Protein AF-A0A3D3T5I7-F1 (afdb_monomer_lite)

Radius of gyration: 25.43 Å; chains: 1; bounding box: 58×31×70 Å

Structure (mmCIF, N/CA/C/O backbone):
data_AF-A0A3D3T5I7-F1
#
_entry.id   AF-A0A3D3T5I7-F1
#
loop_
_atom_site.group_PDB
_atom_site.id
_atom_site.type_symbol
_atom_site.label_atom_id
_atom_site.label_alt_id
_atom_site.label_comp_id
_atom_site.label_asym_id
_atom_site.label_entity_id
_atom_site.label_seq_id
_atom_site.pdbx_PDB_ins_code
_atom_site.Cartn_x
_atom_site.Cartn_y
_atom_site.Cartn_z
_atom_site.occupancy
_atom_site.B_iso_or_equiv
_atom_site.auth_seq_id
_atom_site.auth_comp_id
_atom_site.auth_asym_id
_atom_site.auth_atom_id
_atom_site.pdbx_PDB_model_num
ATOM 1 N N . GLY A 1 1 ? -5.477 1.682 -7.236 1.00 73.88 1 GLY A N 1
ATOM 2 C CA . GLY A 1 1 ? -4.303 0.972 -6.685 1.00 73.88 1 GLY A CA 1
ATOM 3 C C . GLY A 1 1 ? -3.576 0.261 -7.808 1.00 73.88 1 GLY A C 1
ATOM 4 O O . GLY A 1 1 ? -4.188 0.074 -8.852 1.00 73.88 1 GLY A O 1
ATOM 5 N N . LEU A 1 2 ? -2.305 -0.102 -7.607 1.00 84.44 2 LEU A N 1
ATOM 6 C CA . LEU A 1 2 ? -1.488 -0.818 -8.597 1.00 84.44 2 LEU A CA 1
ATOM 7 C C . LEU A 1 2 ? -2.213 -2.084 -9.104 1.00 84.44 2 LEU A C 1
ATOM 9 O O . LEU A 1 2 ? -2.672 -2.869 -8.268 1.00 84.44 2 LEU A O 1
ATOM 13 N N . PRO A 1 3 ? -2.315 -2.307 -10.430 1.00 85.69 3 PRO A N 1
ATOM 14 C CA . PRO A 1 3 ? -2.859 -3.538 -10.985 1.00 85.69 3 PRO A CA 1
ATOM 15 C C . PRO A 1 3 ? -2.074 -4.746 -10.473 1.00 85.69 3 PRO A C 1
ATOM 17 O O . PRO A 1 3 ? -0.873 -4.863 -10.703 1.00 85.69 3 PRO A O 1
ATOM 20 N N . SER A 1 4 ? -2.759 -5.633 -9.755 1.00 86.38 4 SER A N 1
ATOM 21 C CA . SER A 1 4 ? -2.171 -6.811 -9.121 1.00 86.38 4 SER A CA 1
ATOM 22 C C . SER A 1 4 ? -2.878 -8.081 -9.612 1.00 86.38 4 SER A C 1
ATOM 24 O O . SER A 1 4 ? -4.106 -8.057 -9.740 1.00 86.38 4 SER A O 1
ATOM 26 N N . PRO A 1 5 ? -2.150 -9.181 -9.880 1.00 89.19 5 PRO A N 1
ATOM 27 C CA . PRO A 1 5 ? -0.689 -9.296 -9.822 1.00 89.19 5 PRO A CA 1
ATOM 28 C C . PRO A 1 5 ? -0.006 -8.571 -10.990 1.00 89.19 5 PRO A C 1
ATOM 30 O O . PRO A 1 5 ? -0.566 -8.483 -12.076 1.00 89.19 5 PRO A O 1
ATOM 33 N N . LEU A 1 6 ? 1.220 -8.085 -10.791 1.00 89.00 6 LEU A N 1
ATOM 34 C CA . LEU A 1 6 ? 2.073 -7.632 -11.893 1.00 89.00 6 LEU A CA 1
ATOM 35 C C . LEU A 1 6 ? 2.788 -8.831 -12.509 1.00 89.00 6 LEU A C 1
ATOM 37 O O . LEU A 1 6 ? 3.395 -9.626 -11.796 1.00 89.00 6 LEU A O 1
ATOM 41 N N . SER A 1 7 ? 2.752 -8.933 -13.834 1.00 90.81 7 SER A N 1
ATOM 42 C CA . SER A 1 7 ? 3.430 -10.002 -14.572 1.00 90.81 7 SER A CA 1
ATOM 43 C C . SER A 1 7 ? 4.610 -9.494 -15.396 1.00 90.81 7 SER A C 1
ATOM 45 O O . SER A 1 7 ? 5.633 -10.171 -15.465 1.00 90.81 7 SER A O 1
ATOM 47 N N . ARG A 1 8 ? 4.484 -8.319 -16.032 1.00 90.38 8 ARG A N 1
ATOM 48 C CA . ARG A 1 8 ? 5.501 -7.743 -16.927 1.00 90.38 8 ARG A CA 1
ATOM 49 C C . ARG A 1 8 ? 5.430 -6.220 -16.941 1.00 90.38 8 ARG A C 1
ATOM 51 O O . ARG A 1 8 ? 4.378 -5.637 -16.681 1.00 90.38 8 ARG A O 1
ATOM 58 N N . ILE A 1 9 ? 6.550 -5.605 -17.298 1.00 92.75 9 ILE A N 1
ATOM 59 C CA . ILE A 1 9 ? 6.712 -4.167 -17.510 1.00 92.75 9 ILE A CA 1
ATOM 60 C C . ILE A 1 9 ? 7.546 -3.946 -18.769 1.00 92.75 9 ILE A C 1
ATOM 62 O O . ILE A 1 9 ? 8.438 -4.744 -19.069 1.00 92.75 9 ILE A O 1
ATOM 66 N N . GLY A 1 10 ? 7.253 -2.895 -19.517 1.00 93.75 10 GLY A N 1
ATOM 67 C CA . GLY A 1 10 ? 7.955 -2.566 -20.748 1.00 93.75 10 GLY A CA 1
ATOM 68 C C . GLY A 1 10 ? 7.733 -1.120 -21.159 1.00 93.75 10 GLY A C 1
ATOM 69 O O . GLY A 1 10 ? 7.092 -0.344 -20.447 1.00 93.75 10 GLY A O 1
ATOM 70 N N . LEU A 1 11 ? 8.268 -0.775 -22.324 1.00 93.38 11 LEU A N 1
ATOM 71 C CA . LEU A 1 11 ? 8.085 0.527 -22.954 1.00 93.38 11 LEU A CA 1
ATOM 72 C C . LEU A 1 11 ? 7.417 0.347 -24.315 1.00 93.38 11 LEU A C 1
ATOM 74 O O . LEU A 1 11 ? 7.899 -0.4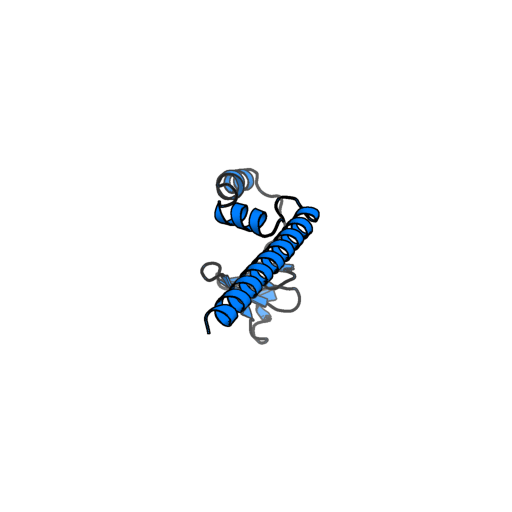27 -25.137 1.00 93.38 11 LEU A O 1
ATOM 78 N N . ALA A 1 12 ? 6.346 1.090 -24.567 1.00 91.06 12 ALA A N 1
ATOM 79 C CA . ALA A 1 12 ? 5.718 1.201 -25.879 1.00 91.06 12 ALA A CA 1
ATOM 80 C C . ALA A 1 12 ? 5.552 2.684 -26.204 1.00 91.06 12 ALA A C 1
ATOM 82 O O . ALA A 1 12 ? 5.067 3.438 -25.367 1.00 91.06 12 ALA A O 1
ATOM 83 N N . GLU A 1 13 ? 6.007 3.119 -27.382 1.00 85.81 13 GLU A N 1
ATOM 84 C CA . GLU A 1 13 ? 5.954 4.537 -27.790 1.00 85.81 13 GLU A CA 1
ATOM 85 C C . GLU A 1 13 ? 6.567 5.497 -26.746 1.00 85.81 13 GLU A C 1
ATOM 87 O O . GLU A 1 13 ? 6.040 6.572 -26.472 1.00 85.81 13 GLU A O 1
ATOM 92 N N . ALA A 1 14 ? 7.673 5.080 -26.116 1.00 86.31 14 ALA A N 1
ATOM 93 C CA . ALA A 1 14 ? 8.333 5.781 -25.005 1.00 86.31 14 ALA A CA 1
ATOM 94 C C . ALA A 1 14 ? 7.478 5.978 -23.732 1.00 86.31 14 ALA A C 1
ATOM 96 O O . ALA A 1 14 ? 7.924 6.641 -22.796 1.00 86.31 14 ALA A O 1
ATOM 97 N N . LYS A 1 15 ? 6.294 5.363 -23.648 1.00 90.25 15 LYS A N 1
ATOM 98 C CA . LYS A 1 15 ? 5.457 5.317 -22.444 1.00 90.25 15 LYS A CA 1
ATOM 99 C C . LYS A 1 15 ? 5.627 3.990 -21.722 1.00 90.25 15 LYS A C 1
ATOM 101 O O . LYS A 1 15 ? 5.779 2.935 -22.344 1.00 90.25 15 LYS A O 1
ATOM 106 N N . LEU A 1 16 ? 5.583 4.038 -20.394 1.00 93.12 16 LEU A N 1
ATOM 107 C CA . LEU A 1 16 ? 5.656 2.839 -19.574 1.00 93.12 16 LEU A CA 1
ATOM 108 C C . LEU A 1 16 ? 4.342 2.066 -19.663 1.00 93.12 16 LEU A C 1
ATOM 110 O O . LEU A 1 16 ? 3.261 2.626 -19.479 1.00 93.12 16 LEU A O 1
ATOM 114 N N . VAL A 1 17 ? 4.446 0.767 -19.913 1.00 94.12 17 VAL A N 1
ATOM 115 C CA . VAL A 1 17 ? 3.309 -0.149 -19.928 1.00 94.12 17 VAL A CA 1
ATOM 116 C C . VAL A 1 17 ? 3.559 -1.292 -18.957 1.00 94.12 17 VAL A C 1
ATOM 118 O O . VAL A 1 17 ? 4.645 -1.874 -18.910 1.00 94.12 17 VAL A O 1
ATOM 121 N N . ILE A 1 18 ? 2.540 -1.630 -18.177 1.00 93.50 18 ILE A N 1
ATOM 122 C CA . ILE A 1 18 ? 2.545 -2.796 -17.295 1.00 93.50 18 ILE A CA 1
ATOM 123 C C . ILE A 1 18 ? 1.456 -3.780 -17.710 1.00 93.50 18 ILE A C 1
ATOM 125 O O . ILE A 1 18 ? 0.445 -3.406 -18.305 1.00 93.50 18 ILE A O 1
ATOM 129 N N . SER A 1 19 ? 1.648 -5.050 -17.372 1.00 91.38 19 SER A N 1
ATOM 130 C CA . SER A 1 19 ? 0.667 -6.103 -17.614 1.00 91.38 19 SER A CA 1
ATOM 131 C C . SER A 1 19 ? 0.382 -6.888 -16.348 1.00 91.38 19 SER A C 1
ATOM 133 O O . SER A 1 19 ? 1.309 -7.322 -15.655 1.00 91.38 19 SER A O 1
ATOM 135 N N . ASN A 1 20 ? -0.896 -7.163 -16.100 1.00 89.88 20 ASN A N 1
ATOM 136 C CA . ASN A 1 20 ? -1.322 -8.109 -15.067 1.00 89.88 20 ASN A CA 1
ATOM 137 C C . ASN A 1 20 ? -1.546 -9.538 -15.602 1.00 89.88 20 ASN A C 1
ATOM 139 O O . ASN A 1 20 ? -2.143 -10.369 -14.923 1.00 89.88 20 ASN A O 1
ATOM 143 N N . GLY A 1 21 ? -1.107 -9.816 -16.834 1.00 84.38 21 GLY A N 1
ATOM 144 C CA . GLY A 1 21 ? -1.277 -11.097 -17.522 1.00 84.38 21 GLY A CA 1
ATOM 145 C C . GLY A 1 21 ? -2.546 -11.180 -18.372 1.00 84.38 21 GLY A C 1
ATOM 146 O O . GLY A 1 21 ? -2.560 -11.925 -19.345 1.00 84.38 21 GLY A O 1
ATOM 147 N N . ALA A 1 22 ? -3.578 -10.390 -18.057 1.00 83.62 22 ALA A N 1
ATOM 148 C CA . ALA A 1 22 ? -4.828 -10.341 -18.822 1.00 83.62 22 ALA A CA 1
ATOM 149 C C . ALA A 1 22 ? -5.004 -9.023 -19.589 1.00 83.62 22 ALA A C 1
ATOM 151 O O . ALA A 1 22 ? -5.569 -9.002 -20.679 1.00 83.62 22 ALA A O 1
ATOM 152 N N . ARG A 1 23 ? -4.549 -7.907 -19.012 1.00 88.44 23 ARG A N 1
ATOM 153 C CA . ARG A 1 23 ? -4.710 -6.559 -19.566 1.00 88.44 23 ARG A CA 1
ATOM 154 C C . ARG A 1 23 ? -3.413 -5.774 -19.464 1.00 88.44 23 ARG A C 1
ATOM 156 O O . ARG A 1 23 ? -2.576 -6.035 -18.595 1.00 88.44 23 ARG A O 1
ATOM 163 N N . PHE A 1 24 ? -3.291 -4.789 -20.342 1.00 91.69 24 PHE A N 1
ATOM 164 C CA . PHE A 1 24 ? -2.224 -3.802 -20.322 1.00 91.69 24 PHE A CA 1
ATOM 165 C C . PHE A 1 24 ? -2.721 -2.503 -19.701 1.00 91.69 24 PHE A C 1
ATOM 167 O O . PHE A 1 24 ? -3.892 -2.141 -19.855 1.00 91.69 24 PHE A O 1
ATOM 174 N N . PHE A 1 25 ? -1.821 -1.807 -19.018 1.00 93.00 25 PHE A N 1
ATOM 175 C CA . PHE A 1 25 ? -2.087 -0.502 -18.437 1.00 93.00 25 PHE A CA 1
ATOM 176 C C . PHE A 1 25 ? -0.941 0.446 -18.759 1.00 93.00 25 PHE A C 1
ATOM 178 O O . PHE A 1 25 ? 0.224 0.086 -18.568 1.00 93.00 25 PHE A O 1
ATOM 185 N N . TRP A 1 26 ? -1.275 1.653 -19.204 1.00 93.06 26 TRP A N 1
ATOM 186 C CA . TRP A 1 26 ? -0.331 2.758 -19.226 1.00 93.06 26 TRP A CA 1
ATOM 187 C C . TRP A 1 26 ? -0.015 3.158 -17.793 1.00 93.06 26 TRP A C 1
ATOM 189 O O . TRP A 1 26 ? -0.920 3.325 -16.971 1.00 93.06 26 TRP A O 1
ATOM 199 N N . ALA A 1 27 ? 1.274 3.248 -17.499 1.00 93.75 27 ALA A N 1
ATOM 200 C CA . ALA A 1 27 ? 1.788 3.564 -16.185 1.00 93.75 27 ALA A CA 1
ATOM 201 C C . ALA A 1 27 ? 2.351 4.981 -16.190 1.00 93.75 27 ALA A C 1
ATOM 203 O O . ALA A 1 27 ? 3.328 5.270 -16.882 1.00 93.75 27 ALA A O 1
ATOM 204 N N . ASP A 1 28 ? 1.748 5.841 -15.384 1.00 92.19 28 ASP A N 1
ATOM 205 C CA . ASP A 1 28 ? 2.252 7.180 -15.125 1.00 92.19 28 ASP A CA 1
ATOM 206 C C . ASP A 1 28 ? 2.870 7.190 -13.722 1.00 92.19 28 ASP A C 1
ATOM 208 O O . ASP A 1 28 ? 2.177 7.017 -12.717 1.00 92.19 28 ASP A O 1
ATOM 212 N N . ILE A 1 29 ? 4.199 7.310 -13.656 1.00 89.06 29 ILE A N 1
ATOM 213 C CA . ILE A 1 29 ? 4.952 7.223 -12.395 1.00 89.06 29 ILE A CA 1
ATOM 214 C C . ILE A 1 29 ? 4.892 8.546 -11.616 1.00 89.06 29 ILE A C 1
ATOM 216 O O . ILE A 1 29 ? 5.049 8.536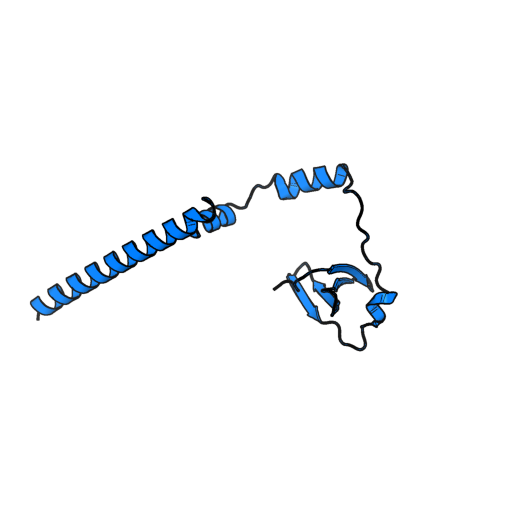 -10.398 1.00 89.06 29 ILE A O 1
ATOM 220 N N . GLU A 1 30 ? 4.623 9.670 -12.282 1.00 88.75 30 GLU A N 1
ATOM 221 C CA . GLU A 1 30 ? 4.513 10.979 -11.628 1.00 88.75 30 GLU A CA 1
ATOM 222 C C . GLU A 1 30 ? 3.207 11.084 -10.833 1.00 88.75 30 GLU A C 1
ATOM 224 O O . GLU A 1 30 ? 3.189 11.552 -9.695 1.00 88.75 30 GLU A O 1
ATOM 229 N N . THR A 1 31 ? 2.115 10.588 -11.412 1.00 90.69 31 THR A N 1
ATOM 230 C CA . THR A 1 31 ? 0.771 10.600 -10.813 1.00 90.69 31 THR A CA 1
ATOM 231 C C . THR A 1 31 ? 0.396 9.283 -10.134 1.00 90.69 31 THR A C 1
ATOM 233 O O . THR A 1 31 ? -0.648 9.200 -9.485 1.00 90.69 31 THR A O 1
ATOM 236 N N . LEU A 1 32 ? 1.232 8.247 -10.273 1.00 90.19 32 LEU A N 1
ATOM 237 C CA . LEU A 1 32 ? 0.986 6.880 -9.796 1.00 90.19 32 LEU A CA 1
ATOM 238 C C . LEU A 1 32 ? -0.360 6.313 -10.281 1.00 90.19 32 LEU A C 1
ATOM 240 O O . LEU A 1 32 ? -1.070 5.615 -9.541 1.00 90.19 32 LEU A O 1
ATOM 244 N N . SER A 1 33 ? -0.707 6.610 -11.535 1.00 92.25 33 SER A N 1
ATOM 245 C CA . SER A 1 33 ? -1.963 6.209 -12.164 1.00 92.25 33 SER A CA 1
ATOM 246 C C . SER A 1 33 ? -1.772 5.087 -13.190 1.00 92.25 33 SER A C 1
ATOM 248 O O . SER A 1 33 ? -0.694 4.886 -13.753 1.00 92.25 33 SER A O 1
ATOM 250 N N . TRP A 1 34 ? -2.836 4.299 -13.371 1.00 92.31 34 TRP A N 1
ATOM 251 C CA . TRP A 1 34 ? -2.831 3.073 -14.170 1.00 92.31 34 TRP A CA 1
ATOM 252 C C . TRP A 1 34 ? -4.058 3.069 -15.073 1.00 92.31 34 TRP A C 1
ATOM 254 O O . TRP A 1 34 ? -5.156 2.709 -14.639 1.00 92.31 34 TRP A O 1
ATOM 264 N N . GLU A 1 35 ? -3.887 3.497 -16.318 1.00 91.94 35 GLU A N 1
ATOM 265 C CA . GLU A 1 35 ? -4.984 3.587 -17.279 1.00 91.94 35 GLU A CA 1
ATOM 266 C C . GLU A 1 35 ? -5.030 2.327 -18.139 1.00 91.94 35 GLU A C 1
ATOM 268 O O . GLU A 1 35 ? -4.031 1.934 -18.735 1.00 91.94 35 GLU A O 1
ATOM 273 N N . ALA A 1 36 ? -6.186 1.668 -18.199 1.00 90.94 36 ALA A N 1
ATOM 274 C CA . ALA A 1 36 ? -6.326 0.458 -18.995 1.00 90.94 36 ALA A CA 1
ATOM 275 C C . ALA A 1 36 ? -6.190 0.776 -20.488 1.00 90.94 36 ALA A C 1
ATOM 277 O O . ALA A 1 36 ? -6.895 1.631 -21.020 1.00 90.94 36 ALA A O 1
ATOM 278 N N . VAL A 1 37 ? -5.340 0.022 -21.180 1.00 89.69 37 VAL A N 1
ATOM 279 C CA . VAL A 1 37 ? -5.257 0.099 -22.637 1.00 89.69 37 VAL A CA 1
ATOM 280 C C . VAL A 1 37 ? -6.561 -0.466 -23.233 1.00 89.69 37 VAL A C 1
ATOM 282 O O .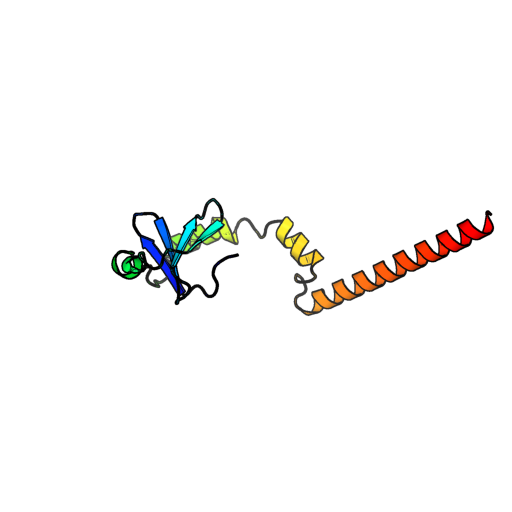 VAL A 1 37 ? -6.985 -1.559 -22.831 1.00 89.69 37 VAL A O 1
ATOM 285 N N . PRO A 1 38 ? -7.208 0.238 -24.183 1.00 84.62 38 PRO A N 1
ATOM 286 C CA . PRO A 1 38 ? -8.362 -0.282 -24.919 1.00 84.62 38 PRO A CA 1
ATOM 287 C C . PRO A 1 38 ? -8.047 -1.600 -25.643 1.00 84.62 38 PRO A C 1
ATOM 289 O O . PRO A 1 38 ? -6.907 -1.838 -26.030 1.00 84.62 38 PRO A O 1
ATOM 292 N N . GLU A 1 39 ? -9.051 -2.445 -25.898 1.00 73.31 39 GLU A N 1
ATOM 293 C CA . GLU A 1 39 ? -8.849 -3.756 -26.551 1.00 73.31 39 GLU A CA 1
ATOM 294 C C . GLU A 1 39 ? -8.208 -3.655 -27.944 1.00 73.31 39 GLU A C 1
ATOM 296 O O . GLU A 1 39 ? -7.362 -4.475 -28.290 1.00 73.31 39 GLU A O 1
ATOM 301 N N . ALA A 1 40 ? -8.504 -2.593 -28.702 1.00 67.56 40 ALA A N 1
ATOM 302 C CA . ALA A 1 40 ? -7.837 -2.301 -29.976 1.00 67.56 40 ALA A CA 1
ATOM 303 C C . ALA A 1 40 ? -6.314 -2.071 -29.834 1.00 67.56 40 ALA A C 1
ATOM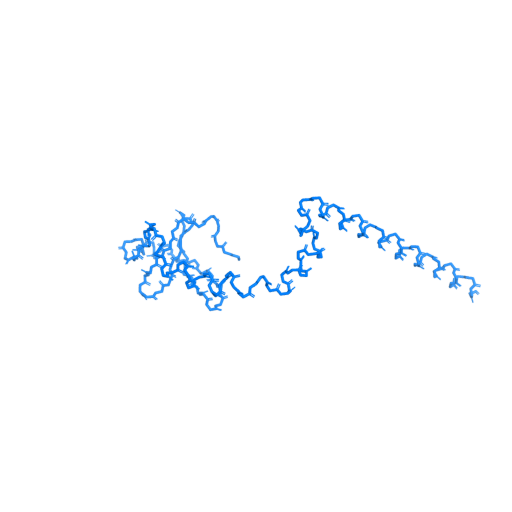 305 O O . ALA A 1 40 ? -5.572 -2.218 -30.800 1.00 67.56 40 ALA A O 1
ATOM 306 N N . GLY A 1 41 ? -5.840 -1.736 -28.630 1.00 62.97 41 GLY A N 1
ATOM 307 C CA . GLY A 1 41 ? -4.431 -1.554 -28.282 1.00 62.97 41 GLY A CA 1
ATOM 308 C C . GLY A 1 41 ? -3.738 -2.822 -27.774 1.00 62.97 41 GLY A C 1
ATOM 309 O O . GLY A 1 41 ? -2.604 -2.739 -27.313 1.00 62.97 41 GLY A O 1
ATOM 310 N N . GLN A 1 42 ? -4.352 -4.009 -27.854 1.00 67.75 42 GLN A N 1
ATOM 311 C CA . GLN A 1 42 ? -3.671 -5.265 -27.489 1.00 67.75 42 GLN A CA 1
ATOM 312 C C . GLN A 1 42 ? -2.454 -5.588 -28.380 1.00 67.75 42 GLN A C 1
ATOM 314 O O . GLN A 1 42 ? -1.571 -6.323 -27.944 1.00 67.75 42 GLN A O 1
ATOM 319 N N . ALA A 1 43 ? -2.333 -4.955 -29.556 1.00 71.56 43 ALA A N 1
ATOM 320 C CA . ALA A 1 43 ? -1.131 -4.995 -30.400 1.00 71.56 43 ALA A CA 1
ATOM 321 C C . ALA A 1 43 ? 0.129 -4.415 -29.718 1.00 71.56 43 ALA A C 1
ATOM 323 O O . ALA A 1 43 ? 1.247 -4.629 -30.187 1.00 71.56 43 ALA A O 1
ATOM 324 N N . ILE A 1 44 ? -0.019 -3.723 -28.578 1.00 79.00 44 ILE A N 1
ATOM 325 C CA . ILE A 1 44 ? 1.108 -3.274 -27.749 1.00 79.00 44 ILE A CA 1
ATOM 326 C C . ILE A 1 44 ? 1.989 -4.448 -27.315 1.00 79.00 44 ILE A C 1
ATOM 328 O O . ILE A 1 44 ? 3.183 -4.249 -27.116 1.00 79.00 44 ILE A O 1
ATOM 332 N N . GLN A 1 45 ? 1.456 -5.670 -27.209 1.00 79.69 45 GLN A N 1
ATOM 333 C CA . GLN A 1 45 ? 2.270 -6.841 -26.884 1.00 79.69 45 GLN A CA 1
ATOM 334 C C . GLN A 1 45 ? 3.466 -7.018 -27.832 1.00 79.69 45 GLN A C 1
ATOM 336 O O . GLN A 1 45 ? 4.551 -7.352 -27.353 1.00 79.69 45 GLN A O 1
ATOM 341 N N . ASP A 1 46 ? 3.275 -6.762 -29.126 1.00 79.81 46 ASP A N 1
ATOM 342 C CA . ASP A 1 46 ? 4.279 -7.002 -30.168 1.00 79.81 46 ASP A CA 1
ATOM 343 C C . ASP A 1 46 ? 5.198 -5.794 -30.395 1.00 79.81 46 ASP A C 1
ATOM 345 O O . ASP A 1 46 ? 6.337 -5.945 -30.834 1.00 79.81 46 ASP A O 1
ATOM 349 N N . VAL A 1 47 ? 4.712 -4.590 -30.085 1.00 81.56 47 VAL A N 1
ATOM 350 C CA . VAL A 1 47 ? 5.453 -3.331 -30.281 1.00 81.56 47 VAL A CA 1
ATOM 351 C C . VAL A 1 47 ? 6.230 -2.923 -29.025 1.00 81.56 47 VAL A C 1
ATOM 353 O O . VAL A 1 47 ? 7.236 -2.218 -29.114 1.00 81.56 47 VAL A O 1
ATOM 356 N N . ALA A 1 48 ? 5.789 -3.360 -27.844 1.00 87.12 48 ALA A N 1
ATOM 357 C CA . ALA A 1 48 ? 6.443 -3.025 -26.591 1.00 87.12 48 ALA A CA 1
ATOM 358 C C . ALA A 1 48 ? 7.803 -3.717 -26.447 1.00 87.12 48 ALA A C 1
ATOM 360 O O . ALA A 1 48 ? 7.953 -4.930 -26.606 1.00 87.12 48 ALA A O 1
ATOM 361 N N . GLN A 1 49 ? 8.792 -2.942 -26.015 1.00 92.56 49 GLN A N 1
ATOM 362 C CA . GLN A 1 49 ? 10.062 -3.460 -25.530 1.00 92.56 49 GLN A CA 1
ATOM 363 C C . GLN A 1 49 ? 9.885 -3.918 -24.082 1.00 92.56 49 GLN A C 1
ATOM 365 O O . GLN A 1 49 ? 9.963 -3.126 -23.138 1.00 92.56 49 GLN A O 1
ATOM 370 N N . TRP A 1 50 ? 9.589 -5.205 -23.907 1.00 91.94 50 TRP A N 1
ATOM 371 C CA . TRP A 1 50 ? 9.405 -5.807 -22.590 1.00 91.94 50 TRP A CA 1
ATOM 372 C C . TRP A 1 50 ? 10.726 -5.961 -21.839 1.00 91.94 50 TRP A C 1
ATOM 374 O O . TRP A 1 50 ? 11.746 -6.363 -22.398 1.00 91.94 50 TRP A O 1
ATOM 384 N N . SER A 1 51 ? 10.683 -5.692 -20.537 1.00 91.25 51 SER A N 1
ATOM 385 C CA . SER A 1 51 ? 11.799 -5.960 -19.640 1.00 91.25 51 SER A CA 1
ATOM 386 C C . SER A 1 51 ? 12.033 -7.465 -19.506 1.00 91.25 51 SER A C 1
ATOM 388 O O . SER A 1 51 ? 11.096 -8.250 -19.341 1.00 91.25 51 SER A O 1
ATOM 390 N N . SER A 1 52 ? 13.303 -7.862 -19.538 1.00 88.12 52 SER A N 1
ATOM 391 C CA . SER A 1 52 ? 13.753 -9.216 -19.230 1.00 88.12 52 SER A CA 1
ATOM 392 C C . SER A 1 52 ? 14.397 -9.252 -17.848 1.00 88.12 52 SER A C 1
ATOM 394 O O . SER A 1 52 ? 15.224 -8.393 -17.528 1.00 88.12 52 SER A O 1
ATOM 396 N N . ALA A 1 53 ? 14.091 -10.283 -17.061 1.00 84.44 53 ALA A N 1
ATOM 397 C CA . ALA A 1 53 ? 14.785 -10.524 -15.803 1.00 84.44 53 ALA A CA 1
ATOM 398 C C . ALA A 1 53 ? 16.293 -10.682 -16.060 1.00 84.44 53 ALA A C 1
ATOM 400 O O . ALA A 1 53 ? 16.719 -11.520 -16.853 1.00 84.44 53 ALA A O 1
ATOM 401 N N . ARG A 1 54 ? 17.098 -9.859 -15.388 1.00 84.81 54 ARG A N 1
ATOM 402 C CA . ARG A 1 54 ? 18.560 -9.892 -15.451 1.00 84.81 54 ARG A CA 1
ATOM 403 C C . ARG A 1 54 ? 19.127 -9.735 -14.049 1.00 84.81 54 ARG A C 1
ATOM 405 O O . ARG A 1 54 ? 18.480 -9.129 -13.197 1.00 84.81 54 ARG A O 1
ATOM 412 N N . ALA A 1 55 ? 20.326 -10.261 -13.818 1.00 85.12 55 ALA A N 1
ATOM 413 C CA . ALA A 1 55 ? 21.024 -10.031 -12.559 1.00 85.12 55 ALA A CA 1
ATOM 414 C C . ALA A 1 55 ? 21.204 -8.521 -12.339 1.00 85.12 55 ALA A C 1
ATOM 416 O O . ALA A 1 55 ? 21.578 -7.795 -13.265 1.00 85.12 55 ALA A O 1
ATOM 417 N N . THR A 1 56 ? 20.905 -8.051 -11.128 1.00 83.44 56 THR A N 1
ATOM 418 C CA . THR A 1 56 ? 21.051 -6.640 -10.765 1.00 83.44 56 THR A CA 1
ATOM 419 C C . THR A 1 56 ? 22.529 -6.256 -10.845 1.00 83.44 56 THR A C 1
ATOM 421 O O . THR A 1 56 ? 23.336 -6.860 -10.135 1.00 83.44 56 THR A O 1
ATOM 424 N N . PRO A 1 57 ? 22.915 -5.275 -11.684 1.00 90.06 57 PRO A N 1
ATOM 425 C CA . PRO A 1 57 ? 24.297 -4.818 -11.745 1.00 90.06 57 PRO A CA 1
ATOM 426 C C . PRO A 1 57 ? 24.765 -4.301 -10.372 1.00 90.06 57 PRO A C 1
ATOM 428 O O . PRO A 1 57 ? 23.986 -3.607 -9.710 1.00 90.06 57 PRO A O 1
ATOM 431 N N . PRO A 1 58 ? 26.012 -4.576 -9.946 1.00 85.56 58 PRO A N 1
ATOM 432 C CA . PRO A 1 58 ? 26.520 -4.145 -8.640 1.00 85.56 58 PRO A CA 1
ATOM 433 C C . PRO A 1 58 ? 26.402 -2.631 -8.421 1.00 85.56 58 PRO A C 1
ATOM 435 O O . PRO A 1 58 ? 25.947 -2.189 -7.371 1.00 85.56 58 PRO A O 1
ATOM 438 N N . GLU A 1 59 ? 26.699 -1.841 -9.451 1.00 87.31 59 GLU A N 1
ATOM 439 C CA . GLU A 1 59 ? 26.581 -0.377 -9.452 1.00 87.31 59 GLU A CA 1
ATOM 440 C C . GLU A 1 59 ? 25.148 0.090 -9.160 1.00 87.31 59 GLU A C 1
ATOM 442 O O . GLU A 1 59 ? 24.926 0.994 -8.356 1.00 87.31 59 GLU A O 1
ATOM 447 N N . LEU A 1 60 ? 24.156 -0.570 -9.771 1.00 85.12 60 LEU A N 1
ATOM 448 C CA . LEU A 1 60 ? 22.747 -0.271 -9.533 1.00 85.12 60 LEU A CA 1
ATOM 449 C C . LEU A 1 60 ? 22.342 -0.673 -8.114 1.00 85.12 60 LEU A C 1
ATOM 451 O O . LEU A 1 60 ? 21.593 0.052 -7.470 1.00 85.12 60 LEU A O 1
ATOM 455 N N . SER A 1 61 ? 22.850 -1.800 -7.609 1.00 83.81 61 SER A N 1
ATOM 456 C CA . SER A 1 61 ? 22.580 -2.219 -6.232 1.00 83.81 61 SER A CA 1
ATOM 457 C C . SER A 1 61 ? 23.140 -1.228 -5.205 1.00 83.81 61 SER A C 1
ATOM 459 O O . SER A 1 61 ? 22.458 -0.912 -4.233 1.00 83.81 61 SER A O 1
ATOM 461 N N . GLU A 1 62 ? 24.327 -0.668 -5.451 1.00 83.56 62 GLU A N 1
ATOM 462 C CA . GLU A 1 62 ? 24.940 0.340 -4.586 1.00 83.56 62 GLU A CA 1
ATOM 463 C C . GLU A 1 62 ? 24.188 1.678 -4.658 1.00 83.56 62 GLU A C 1
ATO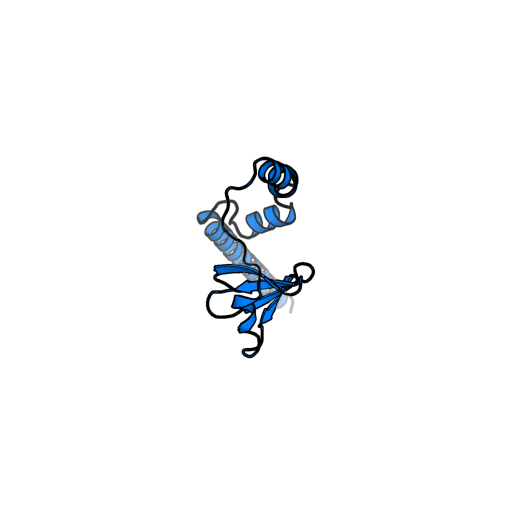M 465 O O . GLU A 1 62 ? 23.917 2.294 -3.626 1.00 83.56 62 GLU A O 1
ATOM 470 N N . ALA A 1 63 ? 23.788 2.108 -5.860 1.00 82.69 63 ALA A N 1
ATOM 471 C CA . ALA A 1 63 ? 22.977 3.310 -6.052 1.00 82.69 63 ALA A CA 1
ATOM 472 C C . ALA A 1 63 ? 21.605 3.188 -5.365 1.00 82.69 63 ALA A C 1
ATOM 474 O O . ALA A 1 63 ? 21.187 4.095 -4.642 1.00 82.69 63 ALA A O 1
ATOM 475 N N . LEU A 1 64 ? 20.931 2.043 -5.520 1.00 79.56 64 LEU A N 1
ATOM 476 C CA . LEU A 1 64 ? 19.685 1.744 -4.812 1.00 79.56 64 LEU A CA 1
ATOM 477 C C . LEU A 1 64 ? 19.904 1.692 -3.296 1.00 79.56 64 LEU A C 1
ATOM 479 O O . LEU A 1 64 ? 19.080 2.201 -2.541 1.00 79.56 64 LEU A O 1
ATOM 483 N N . GLY A 1 65 ? 21.026 1.136 -2.841 1.00 76.62 65 GLY A N 1
ATOM 484 C CA . GLY A 1 65 ? 21.411 1.133 -1.434 1.00 76.62 65 GLY A CA 1
ATOM 485 C C . GLY A 1 65 ? 21.531 2.544 -0.857 1.00 76.62 65 GLY A C 1
ATOM 486 O O . GLY A 1 65 ? 20.999 2.809 0.214 1.00 76.62 65 GLY A O 1
ATOM 487 N N . LYS A 1 66 ? 22.155 3.480 -1.578 1.00 73.12 66 LYS A N 1
ATOM 488 C CA . LYS A 1 66 ? 22.312 4.873 -1.123 1.00 73.12 66 LYS A CA 1
ATOM 489 C C . LYS A 1 66 ? 20.988 5.641 -1.075 1.00 73.12 66 LYS A C 1
ATOM 491 O O . LYS A 1 66 ? 20.772 6.381 -0.123 1.00 73.12 66 LYS A O 1
ATOM 496 N N . HIS A 1 67 ? 20.112 5.445 -2.061 1.00 65.88 67 HIS A N 1
ATOM 497 C CA . HIS A 1 67 ? 18.888 6.244 -2.211 1.00 65.88 67 HIS A CA 1
ATOM 498 C C . HIS A 1 67 ? 17.630 5.623 -1.593 1.00 65.88 67 HIS A C 1
ATOM 500 O O . HIS A 1 67 ? 16.785 6.346 -1.093 1.00 65.88 67 HIS A O 1
ATOM 506 N N . PHE A 1 68 ? 17.485 4.297 -1.603 1.00 64.19 68 PHE A N 1
ATOM 507 C CA . PHE A 1 68 ? 16.271 3.623 -1.117 1.00 64.19 68 PHE A CA 1
ATOM 508 C C . PHE A 1 68 ? 16.470 2.891 0.210 1.00 64.19 68 PHE A C 1
ATOM 510 O O . PHE A 1 68 ? 15.509 2.701 0.950 1.00 64.19 68 PHE A O 1
ATOM 517 N N . VAL A 1 69 ? 17.698 2.468 0.520 1.00 60.12 69 VAL A N 1
ATOM 518 C CA . VAL A 1 69 ? 18.021 1.818 1.803 1.00 60.12 69 VAL A CA 1
ATOM 519 C C . VAL A 1 69 ? 18.658 2.816 2.780 1.00 60.12 69 VAL A C 1
ATOM 521 O O . VAL A 1 69 ? 18.420 2.734 3.982 1.00 60.12 69 VAL A O 1
ATOM 524 N N . GLY A 1 70 ? 19.430 3.780 2.270 1.00 55.22 70 GLY A N 1
ATOM 525 C CA . GLY A 1 70 ? 20.204 4.750 3.048 1.00 55.22 70 GLY A CA 1
ATOM 526 C C . GLY A 1 70 ? 19.414 5.941 3.590 1.00 55.22 70 GLY A C 1
ATOM 527 O O . GLY A 1 70 ? 19.787 6.471 4.631 1.00 55.22 70 GLY A O 1
ATOM 528 N N . GLU A 1 71 ? 18.305 6.331 2.952 1.00 56.62 71 GLU A N 1
ATOM 529 C CA . GLU A 1 71 ? 17.452 7.436 3.430 1.00 56.62 71 GLU A CA 1
ATOM 530 C C . GLU A 1 71 ? 16.512 7.030 4.581 1.00 56.62 71 GLU A C 1
ATOM 532 O O . GLU A 1 71 ? 15.786 7.859 5.123 1.00 56.62 71 GLU A O 1
ATOM 537 N N . GLY A 1 72 ? 16.581 5.764 5.011 1.00 57.94 72 GLY A N 1
ATOM 538 C CA . GLY A 1 72 ? 15.772 5.223 6.095 1.00 57.94 72 GLY A CA 1
ATOM 539 C C . GLY A 1 72 ? 14.293 5.118 5.725 1.00 57.94 72 GLY A C 1
ATOM 540 O O . GLY A 1 72 ? 13.773 5.790 4.839 1.00 57.94 72 GLY A O 1
ATOM 541 N N . LEU A 1 73 ? 13.572 4.236 6.416 1.00 67.69 73 LEU A N 1
ATOM 542 C CA . LEU A 1 73 ? 12.115 4.319 6.417 1.00 67.69 73 LEU A CA 1
ATOM 543 C C . LEU A 1 73 ? 11.739 5.718 6.910 1.00 67.69 73 LEU A C 1
ATOM 545 O O . LEU A 1 73 ? 12.238 6.154 7.948 1.00 67.69 73 LEU A O 1
ATOM 549 N N . SER A 1 74 ? 10.874 6.407 6.170 1.00 81.56 74 SER A N 1
ATOM 550 C CA . SER A 1 74 ? 10.440 7.751 6.539 1.00 81.56 74 SER A CA 1
ATOM 551 C C . SER A 1 74 ? 9.867 7.746 7.970 1.00 81.56 74 SER A C 1
ATOM 553 O O . SER A 1 74 ? 9.279 6.748 8.408 1.00 81.56 74 SER A O 1
ATOM 555 N N . LEU A 1 75 ? 10.048 8.827 8.739 1.00 85.69 75 LEU A N 1
ATOM 556 C CA . LEU A 1 75 ? 9.544 8.893 10.124 1.00 85.69 75 LEU A CA 1
ATOM 557 C C . LEU A 1 75 ? 8.031 8.655 10.179 1.00 85.69 75 LEU A C 1
ATOM 559 O O . LEU A 1 75 ? 7.527 8.025 11.109 1.00 85.69 75 LEU A O 1
ATOM 563 N N . GLU A 1 76 ? 7.319 9.098 9.147 1.00 88.88 76 GLU A N 1
ATOM 564 C CA . GLU A 1 76 ? 5.895 8.852 8.956 1.00 88.88 76 GLU A CA 1
ATOM 565 C C . GLU A 1 76 ? 5.612 7.354 8.866 1.00 88.88 76 GLU A C 1
ATOM 567 O O . GLU A 1 76 ? 4.670 6.866 9.491 1.00 88.88 76 GLU A O 1
ATOM 572 N N . ARG A 1 77 ? 6.442 6.598 8.138 1.00 87.00 77 ARG A N 1
ATOM 573 C CA . ARG A 1 77 ? 6.273 5.153 8.015 1.00 87.00 77 ARG A CA 1
ATOM 574 C C . ARG A 1 77 ? 6.501 4.435 9.339 1.00 87.00 77 ARG A C 1
ATOM 576 O O . ARG A 1 77 ? 5.699 3.577 9.699 1.00 87.00 77 ARG A O 1
ATOM 583 N N . ILE A 1 78 ? 7.543 4.812 10.076 1.00 89.31 78 ILE A N 1
ATOM 584 C CA . ILE A 1 78 ? 7.818 4.250 11.405 1.00 89.31 78 ILE A CA 1
ATOM 585 C C . ILE A 1 78 ? 6.650 4.544 12.353 1.00 89.31 78 ILE A C 1
ATOM 587 O O . ILE A 1 78 ? 6.164 3.645 13.039 1.00 89.31 78 ILE A O 1
ATOM 591 N N . LEU A 1 79 ? 6.154 5.782 12.354 1.00 92.00 79 LEU A N 1
ATOM 592 C CA . LEU A 1 79 ? 5.019 6.188 13.177 1.00 92.00 79 LEU A CA 1
ATOM 593 C C . LEU A 1 79 ? 3.740 5.418 12.812 1.00 92.00 79 LEU A C 1
ATOM 595 O O . LEU A 1 79 ? 3.024 4.969 13.707 1.00 92.00 79 LEU A O 1
ATOM 599 N N . LEU A 1 80 ? 3.475 5.203 11.522 1.00 92.06 80 LEU A N 1
ATOM 600 C CA . LEU A 1 80 ? 2.348 4.391 11.052 1.00 92.06 80 LEU A CA 1
ATOM 601 C C . LEU A 1 80 ? 2.476 2.920 11.461 1.00 92.06 80 LEU A C 1
ATOM 603 O O . LEU A 1 80 ? 1.485 2.294 11.850 1.00 92.06 80 LEU A O 1
ATOM 607 N N . ASP A 1 81 ? 3.678 2.356 11.405 1.00 92.06 81 ASP A N 1
ATOM 608 C CA . ASP A 1 81 ? 3.912 0.966 11.796 1.00 92.06 81 ASP A CA 1
ATOM 609 C C . ASP A 1 81 ? 3.808 0.786 13.327 1.00 92.06 81 ASP A C 1
ATOM 611 O O . ASP A 1 81 ? 3.309 -0.246 13.782 1.00 92.06 81 ASP A O 1
ATOM 615 N N . ILE A 1 82 ? 4.171 1.799 14.126 1.00 92.75 82 ILE A N 1
ATOM 616 C CA . ILE A 1 82 ? 3.896 1.844 15.577 1.00 92.75 82 ILE A CA 1
ATOM 617 C C . ILE A 1 82 ? 2.393 1.946 15.836 1.00 92.75 82 ILE A C 1
ATOM 619 O O . ILE A 1 82 ? 1.848 1.164 16.611 1.00 92.75 82 ILE A O 1
ATOM 623 N N . HIS A 1 83 ? 1.711 2.880 15.171 1.00 94.69 83 HIS A N 1
ATOM 624 C CA . HIS A 1 83 ? 0.284 3.121 15.377 1.00 94.69 83 HIS A CA 1
ATOM 625 C C . HIS A 1 83 ? -0.578 1.917 14.979 1.00 94.69 83 HIS A C 1
ATOM 627 O O . HIS A 1 83 ? -1.572 1.614 15.630 1.00 94.69 83 HIS A O 1
ATOM 633 N N . SER A 1 84 ? -0.183 1.200 13.930 1.00 93.50 84 SER A N 1
ATOM 634 C CA . SER A 1 84 ? -0.850 -0.038 13.514 1.00 93.50 84 SER A CA 1
ATOM 635 C C . SER A 1 84 ? -0.389 -1.274 14.293 1.00 93.50 84 SER A C 1
ATOM 637 O O . SER A 1 84 ? -0.894 -2.368 14.051 1.00 93.50 84 SER A O 1
ATOM 639 N N . GLY A 1 85 ? 0.599 -1.139 15.183 1.00 94.56 85 GLY A N 1
ATOM 640 C CA . GLY A 1 85 ? 1.194 -2.248 15.929 1.00 94.56 85 GLY A CA 1
ATOM 641 C C . GLY A 1 85 ? 2.072 -3.180 15.088 1.00 94.56 85 GLY A C 1
ATOM 642 O O . GLY A 1 85 ? 2.724 -4.070 15.630 1.00 94.56 85 GLY A O 1
ATOM 643 N N . ARG A 1 86 ? 2.154 -2.976 13.769 1.00 93.38 86 ARG A N 1
ATOM 644 C CA . ARG A 1 86 ? 2.903 -3.841 12.842 1.00 93.38 86 ARG A CA 1
ATOM 645 C C . ARG A 1 86 ? 4.407 -3.811 13.084 1.00 93.38 86 ARG A C 1
ATOM 647 O O . ARG A 1 86 ? 5.081 -4.772 12.717 1.00 93.38 86 ARG A O 1
ATOM 654 N N . ILE A 1 87 ? 4.926 -2.771 13.743 1.00 91.44 87 ILE A N 1
ATOM 655 C CA . ILE A 1 87 ? 6.337 -2.707 14.146 1.00 91.44 87 ILE A CA 1
ATOM 656 C C . ILE A 1 87 ? 6.733 -3.852 15.097 1.00 91.44 87 ILE A C 1
ATOM 658 O O . ILE A 1 87 ? 7.885 -4.272 15.100 1.00 91.44 87 ILE A O 1
ATOM 662 N N . LEU A 1 88 ? 5.780 -4.403 15.862 1.00 90.25 88 LEU A N 1
ATOM 663 C CA . LEU A 1 88 ? 5.986 -5.564 16.740 1.00 90.25 88 LEU A CA 1
ATOM 664 C C . LEU A 1 88 ? 5.523 -6.881 16.078 1.00 90.25 88 LEU A C 1
ATOM 666 O O . LEU A 1 88 ? 5.296 -7.885 16.755 1.00 90.25 88 LEU A O 1
ATOM 670 N N . GLY A 1 89 ? 5.352 -6.887 14.752 1.00 89.81 89 GLY A N 1
ATOM 671 C CA . GLY A 1 89 ? 4.850 -8.028 13.989 1.00 89.81 89 GLY A CA 1
ATOM 672 C C . GLY A 1 89 ? 3.354 -8.284 14.199 1.00 89.81 89 GLY A C 1
ATOM 673 O O . GLY A 1 89 ? 2.594 -7.394 14.575 1.00 89.81 89 GLY A O 1
ATOM 674 N N . GLY A 1 90 ? 2.911 -9.520 13.945 1.00 90.94 90 GLY A N 1
ATOM 675 C CA . GLY A 1 90 ? 1.489 -9.886 14.038 1.00 90.94 90 GLY A CA 1
ATOM 676 C C . GLY A 1 90 ? 0.891 -9.703 15.439 1.00 90.94 90 GLY A C 1
ATOM 677 O O . GLY A 1 90 ? -0.262 -9.303 15.562 1.00 90.94 90 GLY A O 1
ATOM 678 N N . TRP A 1 91 ? 1.683 -9.921 16.494 1.00 94.50 91 TRP A N 1
ATOM 679 C CA . TRP A 1 91 ? 1.239 -9.748 17.883 1.00 94.50 91 TRP A CA 1
ATOM 680 C C . TRP A 1 91 ? 0.967 -8.291 18.260 1.00 94.50 91 TRP A C 1
ATOM 682 O O . TRP A 1 91 ? 0.068 -8.026 19.056 1.00 94.50 91 TRP A O 1
ATOM 692 N N . GLY A 1 92 ? 1.705 -7.342 17.680 1.00 94.69 92 GLY A N 1
ATOM 693 C CA . GLY A 1 92 ? 1.505 -5.927 17.976 1.00 94.69 92 GLY A CA 1
ATOM 694 C C . GLY A 1 92 ? 0.170 -5.380 17.484 1.00 94.69 92 GLY A C 1
ATOM 695 O O . GLY A 1 92 ? -0.373 -4.477 18.111 1.00 94.69 92 GLY A O 1
ATOM 696 N N . VAL A 1 93 ? -0.399 -5.966 16.427 1.00 95.12 93 VAL A N 1
ATOM 697 C CA . VAL A 1 93 ? -1.746 -5.610 15.954 1.00 95.12 93 VAL A CA 1
ATOM 698 C C . VAL A 1 93 ? -2.781 -5.900 17.047 1.00 95.12 93 VAL A C 1
ATOM 700 O O . VAL A 1 93 ? -3.541 -5.012 17.420 1.00 95.12 93 VAL A O 1
ATOM 703 N N . TYR A 1 94 ? -2.733 -7.090 17.658 1.00 96.50 94 TYR A N 1
ATOM 704 C CA . TYR A 1 94 ? -3.635 -7.447 18.760 1.00 96.50 94 TYR A CA 1
ATOM 705 C C . TYR A 1 94 ? -3.431 -6.579 20.010 1.00 96.50 94 TYR A C 1
ATOM 707 O O . TYR A 1 94 ? -4.393 -6.279 20.718 1.00 96.50 94 TYR A O 1
ATOM 715 N N . LEU A 1 95 ? -2.192 -6.156 20.290 1.00 95.75 95 LEU A N 1
ATOM 716 C CA . LEU A 1 95 ? -1.909 -5.216 21.378 1.00 95.75 95 LEU A CA 1
ATOM 717 C C . LEU A 1 95 ? -2.585 -3.859 21.131 1.00 95.75 95 LEU A C 1
ATOM 719 O O . LEU A 1 95 ? -3.216 -3.318 22.041 1.00 95.75 95 LEU A O 1
ATOM 723 N N . MET A 1 96 ? -2.486 -3.327 19.911 1.00 96.44 96 MET A N 1
ATOM 724 C CA . MET A 1 96 ? -3.132 -2.062 19.551 1.00 96.44 96 MET A CA 1
ATOM 725 C C . MET A 1 96 ? -4.660 -2.162 19.593 1.00 96.44 96 MET A C 1
ATOM 727 O O . MET A 1 96 ? -5.309 -1.249 20.109 1.00 96.44 96 MET A O 1
ATOM 731 N N . ASP A 1 97 ? -5.233 -3.288 19.162 1.00 96.50 97 ASP A N 1
ATOM 732 C CA . ASP A 1 97 ? -6.672 -3.549 19.290 1.00 96.50 97 ASP A CA 1
ATOM 733 C C . ASP A 1 97 ? -7.119 -3.538 20.764 1.00 96.50 97 ASP A C 1
ATOM 735 O O . ASP A 1 97 ? -8.130 -2.924 21.115 1.00 96.50 97 ASP A O 1
ATOM 739 N N . ALA A 1 98 ? -6.338 -4.150 21.661 1.00 97.31 98 ALA A N 1
ATOM 740 C CA . ALA A 1 98 ? -6.620 -4.127 23.095 1.00 97.31 98 ALA A CA 1
ATOM 741 C C . ALA A 1 98 ? -6.571 -2.700 23.674 1.00 97.31 98 ALA A C 1
ATOM 743 O O . ALA A 1 98 ? -7.446 -2.322 24.460 1.00 97.31 98 ALA A O 1
ATOM 744 N N . MET A 1 99 ? -5.599 -1.880 23.258 1.00 97.06 99 MET A N 1
ATOM 745 C CA . MET A 1 99 ? -5.529 -0.467 23.654 1.00 97.06 99 MET A CA 1
ATOM 746 C C . MET A 1 99 ? -6.755 0.321 23.178 1.00 97.06 99 MET A C 1
ATOM 748 O O . MET A 1 99 ? -7.314 1.105 23.949 1.00 97.06 99 MET A O 1
ATOM 752 N N . ALA A 1 100 ? -7.218 0.082 21.947 1.00 97.00 100 ALA A N 1
ATOM 753 C CA . ALA A 1 100 ? -8.428 0.710 21.422 1.00 97.00 100 ALA A CA 1
ATOM 754 C C . ALA A 1 100 ? -9.667 0.360 22.267 1.00 97.00 100 ALA A C 1
ATOM 756 O O . ALA A 1 100 ? -10.447 1.251 22.611 1.00 97.00 100 ALA A O 1
ATOM 757 N N . ILE A 1 101 ? -9.817 -0.904 22.682 1.00 98.31 101 ILE A N 1
ATOM 758 C CA . ILE A 1 101 ? -10.910 -1.337 23.571 1.00 98.31 101 ILE A CA 1
ATOM 759 C C . ILE A 1 101 ? -10.850 -0.601 24.915 1.00 98.31 101 ILE A C 1
ATOM 761 O O . ILE A 1 101 ? -11.871 -0.092 25.384 1.00 98.31 101 ILE A O 1
ATOM 765 N N . VAL A 1 102 ? -9.666 -0.493 25.523 1.00 98.31 102 VAL A N 1
ATOM 766 C CA . VAL A 1 102 ? -9.486 0.239 26.789 1.00 98.31 102 VAL A CA 1
ATOM 767 C C . VAL A 1 102 ? -9.895 1.706 26.638 1.00 98.31 102 VAL A C 1
ATOM 769 O O . VAL A 1 102 ? -10.628 2.224 27.481 1.00 98.31 102 VAL A O 1
ATOM 772 N N . PHE A 1 103 ? -9.496 2.372 25.553 1.00 97.94 103 PHE A N 1
ATOM 773 C CA . PHE A 1 103 ? -9.882 3.762 25.302 1.00 97.94 103 PHE A CA 1
ATOM 774 C C . PHE A 1 103 ? -11.385 3.939 25.074 1.00 97.94 103 PHE A C 1
ATOM 776 O O . PHE A 1 103 ? -11.955 4.907 25.576 1.00 97.94 103 PHE A O 1
ATOM 783 N N . ILE A 1 104 ? -12.051 2.995 24.404 1.00 98.31 104 ILE A N 1
ATOM 784 C CA . ILE A 1 104 ? -13.516 3.005 24.267 1.00 98.31 104 ILE A CA 1
ATOM 785 C C . ILE A 1 104 ? -14.181 2.907 25.642 1.00 98.31 104 ILE A C 1
ATOM 787 O O . ILE A 1 104 ? -15.080 3.691 25.947 1.00 98.31 104 ILE A O 1
ATOM 791 N N . VAL A 1 105 ? -13.725 1.987 26.497 1.00 98.38 105 VAL A N 1
ATOM 792 C CA . VAL A 1 105 ? -14.269 1.829 27.855 1.00 98.38 105 VAL A CA 1
ATOM 793 C C . VAL A 1 105 ? -14.074 3.104 28.676 1.00 98.38 105 VAL A C 1
ATOM 795 O O . VAL A 1 105 ? -15.014 3.547 29.338 1.00 98.38 105 VAL A O 1
ATOM 798 N N . LEU A 1 106 ? -12.894 3.724 28.600 1.00 98.06 106 LEU A N 1
ATOM 799 C CA . LEU A 1 106 ? -12.604 4.993 29.274 1.00 98.06 106 LEU A CA 1
ATOM 800 C C . LEU A 1 106 ? -13.477 6.147 28.756 1.00 98.06 106 LEU A C 1
ATOM 802 O O . LEU A 1 106 ? -13.982 6.945 29.544 1.00 98.06 106 LEU A O 1
ATOM 806 N N . ALA A 1 107 ? -13.700 6.233 27.445 1.00 97.94 107 ALA A N 1
ATOM 807 C CA . ALA A 1 107 ? -14.560 7.259 26.860 1.00 97.94 107 ALA A CA 1
ATOM 808 C C . ALA A 1 107 ? -16.026 7.086 27.296 1.00 97.94 107 ALA A C 1
ATOM 810 O O . ALA A 1 107 ? -16.686 8.056 27.679 1.00 97.94 107 ALA A O 1
ATOM 811 N N . VAL A 1 108 ? -16.532 5.847 27.292 1.00 98.12 108 VAL A N 1
ATOM 812 C CA . VAL A 1 108 ? -17.895 5.535 27.745 1.00 98.12 108 VAL A CA 1
ATOM 813 C C . VAL A 1 108 ? -18.048 5.814 29.237 1.00 98.12 108 VAL A C 1
ATOM 815 O O . VAL A 1 108 ? -19.044 6.417 29.634 1.00 98.12 108 VAL A O 1
ATOM 818 N N . SER A 1 109 ? -17.078 5.428 30.070 1.00 97.06 109 SER A N 1
ATOM 819 C CA . SER A 1 109 ? -17.149 5.679 31.512 1.00 97.06 109 SER A CA 1
ATOM 820 C C . SER A 1 109 ? -17.183 7.178 31.822 1.00 97.06 109 SER A C 1
ATOM 822 O O . SER A 1 109 ? -18.056 7.617 32.574 1.00 97.06 109 SER A O 1
ATOM 824 N N . GLY A 1 110 ? -16.335 7.977 31.165 1.00 96.56 110 GLY A N 1
ATOM 825 C CA . GLY A 1 110 ? -16.356 9.436 31.276 1.00 96.56 110 GLY A CA 1
ATOM 826 C C . GLY A 1 110 ? -17.697 10.043 30.847 1.00 96.56 110 GLY A C 1
ATOM 827 O O . GLY A 1 110 ? -18.262 10.870 31.566 1.00 96.56 110 GLY A O 1
ATOM 828 N N . LEU A 1 111 ? -18.264 9.584 29.725 1.00 96.94 111 LEU A N 1
ATOM 829 C CA . LEU A 1 111 ? -19.565 10.055 29.237 1.00 96.94 111 LEU A CA 1
ATOM 830 C C . LEU A 1 111 ? -20.710 9.707 30.202 1.00 96.94 111 LEU A C 1
ATOM 832 O O . LEU A 1 111 ? -21.605 10.525 30.428 1.00 96.94 111 LEU A O 1
ATOM 836 N N . LEU A 1 112 ? -20.690 8.504 30.781 1.00 96.06 112 LEU A N 1
ATOM 837 C CA . LEU A 1 112 ? -21.677 8.070 31.769 1.00 96.06 112 LEU A CA 1
ATOM 838 C C . LEU A 1 112 ? -21.594 8.898 33.056 1.00 96.06 112 LEU A C 1
ATOM 840 O O . LEU A 1 112 ? -22.636 9.296 33.577 1.00 96.06 112 LEU A O 1
ATOM 844 N N . MET A 1 113 ? -20.387 9.175 33.556 1.00 94.56 113 MET A N 1
ATOM 845 C CA . MET A 1 113 ? -20.186 10.033 34.730 1.00 94.56 113 MET A CA 1
ATOM 846 C C . MET A 1 113 ? -20.719 11.443 34.473 1.00 94.56 113 MET A C 1
ATOM 848 O O . MET A 1 113 ? -21.540 11.932 35.246 1.00 94.56 113 MET A O 1
ATOM 852 N N . TRP A 1 114 ? -20.353 12.045 33.338 1.00 94.69 114 TRP A N 1
ATOM 853 C CA . TRP A 1 114 ? -20.835 13.372 32.956 1.00 94.69 114 TRP A CA 1
ATOM 854 C C . TRP A 1 114 ? -22.368 13.443 32.878 1.00 94.69 114 TRP A C 1
ATOM 856 O O . TRP A 1 114 ? -22.970 14.357 33.438 1.00 94.69 114 TRP A O 1
ATOM 866 N N . ARG A 1 115 ? -23.026 12.449 32.262 1.00 92.94 115 ARG A N 1
ATOM 867 C CA . ARG A 1 115 ? -24.499 12.399 32.189 1.00 92.94 115 ARG A CA 1
ATOM 868 C C . ARG A 1 115 ? -25.166 12.282 33.562 1.00 92.94 115 ARG A C 1
ATOM 870 O O . ARG A 1 115 ? -26.249 12.831 33.752 1.00 92.94 115 ARG A O 1
ATOM 877 N N . ARG A 1 116 ? -24.558 11.559 34.508 1.00 90.06 116 ARG A N 1
ATOM 878 C CA . ARG A 1 116 ? -25.088 11.424 35.878 1.00 90.06 116 ARG A CA 1
ATOM 879 C C . ARG A 1 116 ? -24.974 12.738 36.648 1.00 90.06 116 ARG A C 1
ATOM 881 O O . ARG A 1 116 ? -25.933 13.112 37.312 1.00 90.06 116 ARG A O 1
ATOM 888 N N . GLU A 1 117 ? -23.850 13.436 36.508 1.00 87.38 117 GLU A N 1
ATOM 889 C CA . GLU A 1 117 ? -23.606 14.746 37.127 1.00 87.38 117 GLU A CA 1
ATOM 890 C C . GLU A 1 117 ? -24.492 15.851 36.530 1.00 87.38 117 GLU A C 1
ATOM 892 O O . GLU A 1 117 ? -24.953 16.738 37.238 1.00 87.38 117 GLU A O 1
ATOM 897 N N . ALA A 1 118 ? -24.746 15.807 35.219 1.00 81.88 118 ALA A N 1
ATOM 898 C CA . ALA A 1 118 ? -25.643 16.753 34.561 1.00 81.88 118 ALA A CA 1
ATOM 899 C C . ALA A 1 118 ? -27.085 16.588 35.067 1.00 81.88 118 ALA A C 1
ATOM 901 O O . ALA A 1 118 ? -27.738 17.573 35.387 1.00 81.88 118 ALA A O 1
ATOM 902 N N . LYS A 1 119 ? -27.541 15.338 35.230 1.00 74.75 119 LYS A N 1
ATOM 903 C CA . LYS A 1 119 ? -28.886 15.021 35.731 1.00 74.75 119 LYS A CA 1
ATOM 904 C C . LYS A 1 119 ? -29.089 15.360 37.215 1.00 74.75 119 LYS A C 1
ATOM 906 O O . LYS A 1 119 ? -30.223 15.525 37.634 1.00 74.75 119 LYS A O 1
ATOM 911 N N . SER A 1 120 ? -28.031 15.418 38.028 1.00 70.62 120 SER A N 1
ATOM 912 C CA . SER A 1 120 ? -28.141 15.814 39.443 1.00 70.62 120 SER A CA 1
ATOM 913 C C . SER A 1 120 ? -28.134 17.331 39.661 1.00 70.62 120 SER A C 1
ATOM 915 O O . SER A 1 120 ? -28.347 17.777 40.787 1.00 70.62 120 SER A O 1
ATOM 917 N N . ARG A 1 121 ? -27.853 18.115 38.611 1.00 64.94 121 ARG A N 1
ATOM 918 C CA . ARG A 1 121 ? -27.828 19.587 38.632 1.00 64.94 121 ARG A CA 1
ATOM 919 C C . ARG A 1 121 ? -29.100 20.235 38.069 1.00 64.94 121 ARG A C 1
ATOM 921 O O . ARG A 1 121 ? -29.204 21.457 38.139 1.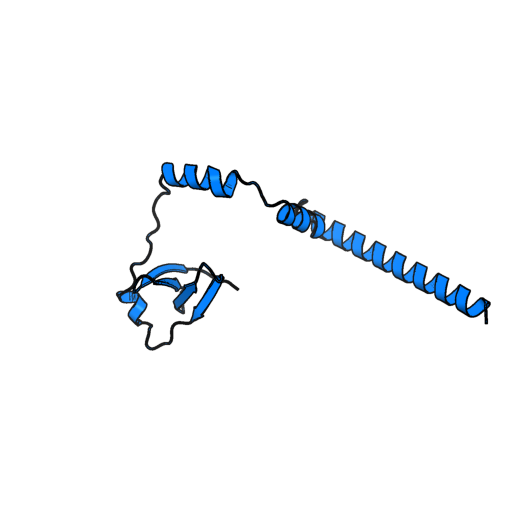00 64.94 121 ARG A O 1
ATOM 928 N N . GLU A 1 122 ? -30.018 19.437 37.525 1.00 54.16 122 GLU A N 1
ATOM 929 C CA . GLU A 1 122 ? -31.390 19.814 37.143 1.00 54.16 122 GLU A CA 1
ATOM 930 C C . GLU A 1 122 ? -32.372 19.468 38.268 1.00 54.16 122 GLU A C 1
ATOM 932 O O . GLU A 1 122 ? -33.280 20.291 38.519 1.00 54.16 122 GLU A O 1
#

pLDDT: mean 86.82, std 10.29, range [54.16, 98.38]

Sequence (122 aa):
GLPSPLSRIGLAEAKLVISNGARFFWADIETLSWEAVPEAGQAIQDVAQWSSARATPPELSEALGKHFVGEGLSLERILLDIHSGRILGGWGVYLMDAMAIVFIVLAVSGLLMWRREAKSRE

Secondary structure (DSSP, 8-state):
---SS--EEEEETTEEEEE-SS-EEEEETTTTEEEEPPGGGGGHHHHSEE----PPPHHHHHHHIIIIITT-S-HHHHHHHHHTSGGG-HHHHHHHHHHHHHHHHHHHHHHHHHHHHHHT--

Foldseek 3Di:
DPDPPWDWWWAAPNFIWTDNPPWIWTADPVVRDTHTDPPVPPCCVVRTPIDDDDDQPPVNVVVCCCPVVVVDDPPVRVVVCQLCLCVVPPVGNVVNVVVVVVVVVVVVVVVVVVVVVVVVVD